Protein AF-W1XY57-F1 (afdb_monomer_lite)

Radius of gyration: 17.42 Å; chains: 1; bounding box: 41×27×41 Å

Secondary structure (DSSP, 8-state):
------------S-EEEHHHHHTTSS--HHHHHHHH---EEE--SS--HHHHHHHHHHHHHHHHT--GGG--------SS-S-SSS-TT-

Foldseek 3Di:
DDDDPDFDFDAAPDKDFQVNVVVVDVGHQCRCCVVPVDGIGGDDDPDFPLRRVVVRVVVRCVSNVHDPVPDPDDDDPDPRAPDPPPGSRD

InterPro domains:
  IPR016039 Thiolase-like [G3DSA:3.40.47.10] (1-90)
  IPR016039 Thiolase-like [SSF53901] (3-90)

Organism: NCBI:txid408170

Sequence (90 aa):
FAKISQVAHYAPEQIITNEDLAQVMDTSDEWISSRTGIKERHISKTESTGDLATEVAKQLLEKAGISAEELDFIVIATMTPDSMMPSTAA

pLDDT: mean 96.48, std 2.62, range [77.19, 98.38]

Structure (mmCIF, N/CA/C/O backbone):
data_AF-W1XY57-F1
#
_entry.id   AF-W1XY57-F1
#
loop_
_atom_site.group_PDB
_atom_site.id
_atom_site.type_symbol
_atom_site.label_atom_id
_atom_site.label_alt_id
_atom_site.label_comp_id
_atom_site.label_asym_id
_atom_site.label_entity_id
_atom_site.label_seq_id
_atom_site.pdbx_PDB_ins_code
_atom_site.Cartn_x
_atom_site.Cartn_y
_atom_site.Cartn_z
_atom_site.occupancy
_atom_site.B_iso_or_equiv
_atom_site.auth_seq_id
_atom_site.auth_comp_id
_atom_site.auth_asym_id
_atom_site.auth_atom_id
_atom_site.pdbx_PDB_model_num
ATOM 1 N N . PHE A 1 1 ? -21.221 -14.521 11.382 1.00 77.19 1 PHE A N 1
ATOM 2 C CA . PHE A 1 1 ? -20.527 -14.883 10.128 1.00 77.19 1 PHE A CA 1
ATOM 3 C C . PHE A 1 1 ? -19.637 -13.725 9.716 1.00 77.19 1 PHE A C 1
ATOM 5 O O . PHE A 1 1 ? -20.072 -12.588 9.862 1.00 77.19 1 PHE A O 1
ATOM 12 N N . ALA A 1 2 ? -18.416 -13.989 9.250 1.00 91.19 2 ALA A N 1
ATOM 13 C CA . ALA A 1 2 ? -17.547 -12.945 8.710 1.00 91.19 2 ALA A CA 1
ATOM 14 C C . ALA A 1 2 ? -18.056 -12.504 7.326 1.00 91.19 2 ALA A C 1
ATOM 16 O O . ALA A 1 2 ? -18.491 -13.345 6.539 1.00 91.19 2 ALA A O 1
ATOM 17 N N . LYS A 1 3 ? -18.018 -11.199 7.041 1.00 96.00 3 LYS A N 1
ATOM 18 C CA . LYS A 1 3 ? -18.358 -10.624 5.732 1.00 96.00 3 LYS A CA 1
ATOM 19 C C . LYS A 1 3 ? -17.371 -9.515 5.381 1.00 96.00 3 LYS A C 1
ATOM 21 O O . LYS A 1 3 ? -16.929 -8.798 6.273 1.00 96.00 3 LYS A O 1
ATOM 26 N N . ILE A 1 4 ? -17.085 -9.346 4.095 1.00 96.31 4 ILE A N 1
ATOM 27 C CA . ILE A 1 4 ? -16.400 -8.155 3.583 1.00 96.31 4 ILE A CA 1
ATOM 28 C C . ILE A 1 4 ? -17.480 -7.092 3.373 1.00 96.31 4 ILE A C 1
ATOM 30 O O . ILE A 1 4 ? -18.391 -7.301 2.574 1.00 96.31 4 ILE A O 1
ATOM 34 N N . SER A 1 5 ? -17.436 -5.999 4.136 1.00 95.69 5 SER A N 1
ATOM 35 C CA . SER A 1 5 ? -18.410 -4.906 4.018 1.00 95.69 5 SER A CA 1
ATOM 36 C C . SER A 1 5 ? -18.064 -3.952 2.881 1.00 95.69 5 SER A C 1
ATOM 38 O O . SER A 1 5 ? -18.945 -3.605 2.104 1.00 95.69 5 SER A O 1
ATOM 40 N N . GLN A 1 6 ? -16.799 -3.540 2.789 1.00 97.62 6 GLN A N 1
ATOM 41 C CA . GLN A 1 6 ? -16.302 -2.567 1.820 1.00 97.62 6 GLN A CA 1
ATOM 42 C C . GLN A 1 6 ? -14.886 -2.924 1.362 1.00 97.62 6 GLN A C 1
ATOM 44 O O . GLN A 1 6 ? -14.147 -3.608 2.071 1.00 97.62 6 GLN A O 1
ATOM 49 N N . VAL A 1 7 ? -14.512 -2.440 0.175 1.00 98.06 7 VAL A N 1
ATOM 50 C CA . VAL A 1 7 ? -13.159 -2.554 -0.388 1.00 98.06 7 VAL A CA 1
ATOM 51 C C . VAL A 1 7 ? -12.756 -1.213 -1.003 1.00 98.06 7 VAL A C 1
ATOM 53 O O . VAL A 1 7 ? -13.558 -0.542 -1.663 1.00 98.06 7 VAL A O 1
ATOM 56 N N . ALA A 1 8 ? -11.504 -0.819 -0.808 1.00 98.31 8 ALA A N 1
ATOM 57 C CA . ALA A 1 8 ? -10.894 0.350 -1.423 1.00 98.31 8 ALA A CA 1
ATOM 58 C C . ALA A 1 8 ? -9.416 0.064 -1.707 1.00 98.31 8 ALA A C 1
ATOM 60 O O . ALA A 1 8 ? -8.856 -0.909 -1.201 1.00 98.31 8 ALA A O 1
ATOM 61 N N . HIS A 1 9 ? -8.810 0.890 -2.551 1.00 97.94 9 HIS A N 1
ATOM 62 C CA . HIS A 1 9 ? -7.389 0.831 -2.856 1.00 97.94 9 HIS A CA 1
ATOM 63 C C . HIS A 1 9 ? -6.862 2.248 -3.053 1.00 97.94 9 HIS A C 1
ATOM 65 O O . HIS A 1 9 ? -7.619 3.175 -3.344 1.00 97.94 9 HIS A O 1
ATOM 71 N N . TYR A 1 10 ? -5.556 2.393 -2.898 1.00 98.06 10 TYR A N 1
ATOM 72 C CA . TYR A 1 10 ? -4.846 3.621 -3.187 1.00 98.06 10 TYR A CA 1
ATOM 73 C C . TYR A 1 10 ? -3.471 3.261 -3.742 1.00 98.06 10 TYR A C 1
ATOM 75 O O . TYR A 1 10 ? -2.846 2.301 -3.285 1.00 98.06 10 TYR A O 1
ATOM 83 N N . ALA A 1 11 ? -3.033 4.005 -4.748 1.00 97.31 11 ALA A N 1
ATOM 84 C CA . ALA A 1 11 ? -1.714 3.880 -5.336 1.00 97.31 11 ALA A CA 1
ATOM 85 C C . ALA A 1 11 ? -1.138 5.292 -5.508 1.00 97.31 11 ALA A C 1
ATOM 87 O O . ALA A 1 11 ? -1.881 6.173 -5.948 1.00 97.31 11 ALA A O 1
ATOM 88 N N . PRO A 1 12 ? 0.151 5.512 -5.192 1.00 97.31 12 PRO A N 1
ATOM 89 C CA . PRO A 1 12 ? 0.797 6.807 -5.387 1.00 97.31 12 PRO A CA 1
ATOM 90 C C . PRO A 1 12 ? 0.631 7.335 -6.812 1.00 97.31 12 PRO A C 1
ATOM 92 O O . PRO A 1 12 ? 0.666 6.564 -7.770 1.00 97.31 12 PRO A O 1
ATOM 95 N N . GLU A 1 13 ? 0.525 8.648 -6.986 1.00 96.19 13 GLU A N 1
ATOM 96 C CA . GLU A 1 13 ? 0.248 9.238 -8.306 1.00 96.19 13 GLU A CA 1
ATOM 97 C C . GLU A 1 13 ? 1.361 9.007 -9.338 1.00 96.19 13 GLU A C 1
ATOM 99 O O . GLU A 1 13 ? 1.105 8.987 -10.543 1.00 96.19 13 GLU A O 1
ATOM 104 N N . GLN A 1 14 ? 2.612 8.842 -8.898 1.00 96.69 14 GLN A N 1
ATOM 105 C CA . GLN A 1 14 ? 3.730 8.694 -9.822 1.00 96.69 14 GLN A CA 1
ATOM 106 C C . GLN A 1 14 ? 3.754 7.297 -10.440 1.00 96.69 14 GLN A C 1
ATOM 108 O O . GLN A 1 14 ? 4.180 6.329 -9.808 1.00 96.69 14 GLN A O 1
ATOM 113 N N . ILE A 1 15 ? 3.408 7.237 -11.721 1.00 97.81 15 ILE A N 1
ATOM 114 C CA . ILE A 1 15 ? 3.533 6.047 -12.559 1.00 97.81 15 ILE A CA 1
ATOM 115 C C . ILE A 1 15 ? 4.924 6.020 -13.200 1.00 97.81 15 ILE A C 1
ATOM 117 O O . ILE A 1 15 ? 5.388 7.020 -13.742 1.00 97.81 15 ILE A O 1
ATOM 121 N N . ILE A 1 16 ? 5.582 4.866 -13.126 1.00 97.56 16 ILE A N 1
ATOM 122 C CA . ILE A 1 16 ? 6.849 4.555 -13.788 1.00 97.56 16 ILE A CA 1
ATOM 123 C C . ILE A 1 16 ? 6.617 3.399 -14.755 1.00 97.56 16 ILE A C 1
ATOM 125 O O . ILE A 1 16 ? 6.283 2.279 -14.345 1.00 97.56 16 ILE A O 1
ATOM 129 N N . THR A 1 17 ? 6.827 3.659 -16.039 1.00 97.94 17 THR A N 1
ATOM 130 C CA . THR A 1 17 ? 6.716 2.662 -17.105 1.00 97.94 17 THR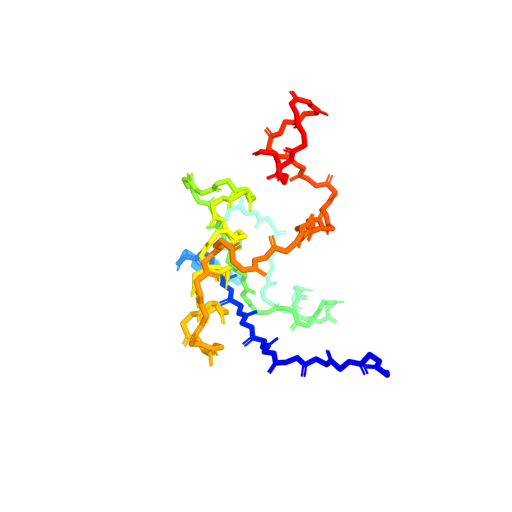 A CA 1
ATOM 131 C C . THR A 1 17 ? 7.993 1.828 -17.225 1.00 97.94 17 THR A C 1
ATOM 133 O O . THR A 1 17 ? 9.037 2.136 -16.645 1.00 97.94 17 THR A O 1
ATOM 136 N N . ASN A 1 18 ? 7.933 0.739 -17.990 1.00 97.56 18 ASN A N 1
ATOM 137 C CA . ASN A 1 18 ? 9.136 -0.017 -18.342 1.00 97.56 18 ASN A CA 1
ATOM 138 C C . ASN A 1 18 ? 10.129 0.805 -19.187 1.00 97.56 18 ASN A C 1
ATOM 140 O O . ASN A 1 18 ? 11.336 0.594 -19.079 1.00 97.56 18 ASN A O 1
ATOM 144 N N . GLU A 1 19 ? 9.636 1.740 -20.002 1.00 97.19 19 GLU A N 1
ATOM 145 C CA . GLU A 1 19 ? 10.477 2.629 -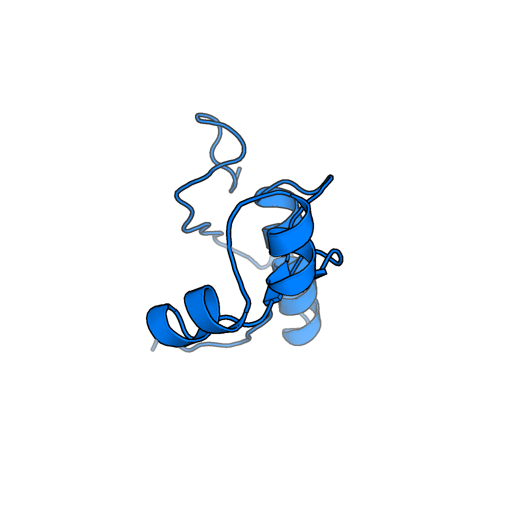20.811 1.00 97.19 19 GLU A CA 1
ATOM 146 C C . GLU A 1 19 ? 11.244 3.621 -19.932 1.00 97.19 19 GLU A C 1
ATOM 148 O O . GLU A 1 19 ? 12.439 3.821 -20.148 1.00 97.19 19 GLU A O 1
ATOM 153 N N . ASP A 1 20 ? 10.598 4.159 -18.892 1.00 97.00 20 ASP A N 1
ATOM 154 C CA . ASP A 1 20 ? 11.248 5.023 -17.899 1.00 97.00 20 ASP A CA 1
ATOM 155 C C . ASP A 1 20 ? 12.375 4.284 -17.166 1.00 97.00 20 ASP A C 1
ATOM 157 O O . ASP A 1 20 ? 13.457 4.835 -16.961 1.00 97.00 20 ASP A O 1
ATOM 161 N N . LEU A 1 21 ? 12.155 3.012 -16.806 1.00 96.69 21 LEU A N 1
ATOM 162 C CA . LEU A 1 21 ? 13.196 2.180 -16.193 1.00 96.69 21 LEU A CA 1
ATOM 163 C C . LEU A 1 21 ? 14.377 1.962 -17.145 1.00 96.69 21 LEU A C 1
ATOM 165 O O . LEU A 1 21 ? 15.524 2.065 -16.716 1.00 96.69 21 LEU A O 1
ATOM 169 N N . ALA A 1 22 ? 14.121 1.734 -18.434 1.00 96.44 22 ALA A N 1
ATOM 170 C CA . ALA A 1 22 ? 15.173 1.562 -19.435 1.00 96.44 22 ALA A CA 1
ATOM 171 C C . ALA A 1 22 ? 16.049 2.819 -19.629 1.00 96.44 22 ALA A C 1
ATOM 173 O O . ALA A 1 22 ? 17.171 2.708 -20.118 1.00 96.44 22 ALA A O 1
ATOM 174 N N . GLN A 1 23 ? 15.587 4.008 -19.213 1.00 97.12 23 GLN A N 1
ATOM 175 C CA . GLN A 1 23 ? 16.413 5.225 -19.216 1.00 97.12 23 GLN A CA 1
ATOM 176 C C . GLN A 1 23 ? 17.422 5.282 -18.060 1.00 97.12 23 GLN A C 1
ATOM 178 O O . GLN A 1 23 ? 18.396 6.030 -18.135 1.00 97.12 23 GLN A O 1
ATOM 183 N N . VAL A 1 24 ? 17.194 4.531 -16.978 1.00 96.06 24 VAL A N 1
ATOM 184 C CA . VAL A 1 24 ? 18.001 4.606 -15.744 1.00 96.06 24 VAL A CA 1
ATOM 185 C C . VAL A 1 24 ? 18.743 3.311 -15.416 1.00 96.06 24 VAL A C 1
ATOM 187 O O . VAL A 1 24 ? 19.589 3.305 -14.521 1.00 96.06 24 VAL A O 1
ATOM 190 N N . MET A 1 25 ? 18.458 2.216 -16.124 1.00 95.94 25 MET A N 1
ATOM 191 C CA . MET A 1 25 ? 19.132 0.931 -15.951 1.00 95.94 25 MET A CA 1
ATOM 192 C C . MET A 1 25 ? 19.100 0.085 -17.229 1.00 95.94 25 MET A C 1
ATOM 194 O O . MET A 1 25 ? 18.269 0.301 -18.106 1.00 95.94 25 MET A O 1
ATOM 198 N N . ASP A 1 26 ? 19.983 -0.912 -17.312 1.00 96.75 26 ASP A N 1
ATOM 199 C CA . ASP A 1 26 ? 20.055 -1.839 -18.448 1.00 96.75 26 ASP A CA 1
ATOM 200 C C . ASP A 1 26 ? 18.889 -2.845 -18.415 1.00 96.75 26 ASP A C 1
ATOM 202 O O . ASP A 1 26 ? 18.952 -3.904 -17.785 1.00 96.75 26 ASP A O 1
ATOM 206 N N . THR A 1 27 ? 17.765 -2.460 -19.020 1.00 96.44 27 THR A N 1
ATOM 207 C CA . THR A 1 27 ? 16.545 -3.268 -19.122 1.00 96.44 27 THR A CA 1
ATOM 208 C C . THR A 1 27 ? 15.710 -2.862 -20.343 1.00 96.44 27 THR A C 1
ATOM 210 O O . THR A 1 27 ? 16.044 -1.919 -21.057 1.00 96.44 27 THR A O 1
ATOM 213 N N . SER A 1 28 ? 14.618 -3.581 -20.609 1.00 97.00 28 SER A N 1
ATOM 214 C CA . SER A 1 28 ? 13.676 -3.267 -21.689 1.00 97.00 28 SER A CA 1
ATOM 215 C C . SER A 1 28 ? 12.251 -3.695 -21.341 1.00 97.00 28 SER A C 1
ATOM 217 O O . SER A 1 28 ? 12.043 -4.589 -20.517 1.00 97.00 28 SER A O 1
ATOM 219 N N . ASP A 1 29 ? 11.255 -3.102 -22.006 1.00 97.19 29 ASP A N 1
ATOM 220 C CA . ASP A 1 29 ? 9.856 -3.523 -21.855 1.00 97.19 29 ASP A CA 1
ATOM 221 C C . ASP A 1 29 ? 9.659 -5.012 -22.172 1.00 97.19 29 ASP A C 1
ATOM 223 O O . ASP A 1 29 ? 8.977 -5.713 -21.422 1.00 97.19 29 ASP A O 1
ATOM 227 N N . GLU A 1 30 ? 10.303 -5.514 -23.229 1.00 97.31 30 GLU A N 1
ATOM 228 C CA . GLU A 1 30 ? 10.254 -6.928 -23.607 1.00 97.31 30 GLU A CA 1
ATOM 229 C C . GLU A 1 30 ? 10.815 -7.824 -22.494 1.00 97.31 30 GLU A C 1
ATOM 231 O O . GLU A 1 30 ? 10.180 -8.810 -22.101 1.00 97.31 30 GLU A O 1
ATOM 236 N N . TRP A 1 31 ? 11.974 -7.463 -21.935 1.00 97.00 31 TRP A N 1
ATOM 237 C CA . TRP A 1 31 ? 12.603 -8.216 -20.853 1.00 97.00 31 TRP A CA 1
ATOM 238 C C . TRP A 1 31 ? 11.727 -8.241 -19.591 1.00 97.00 31 TRP A C 1
ATOM 240 O O . TRP A 1 31 ? 11.528 -9.310 -19.008 1.00 97.00 31 TRP A O 1
ATOM 250 N N . ILE A 1 32 ? 11.170 -7.093 -19.179 1.00 97.38 32 ILE A N 1
ATOM 251 C CA . ILE A 1 32 ? 10.363 -6.990 -17.949 1.00 97.38 32 ILE A CA 1
ATOM 252 C C . ILE A 1 32 ? 9.034 -7.725 -18.133 1.00 97.38 32 ILE A C 1
ATOM 254 O O . ILE A 1 32 ? 8.637 -8.538 -17.289 1.00 97.38 32 ILE A O 1
ATOM 258 N N . SER A 1 33 ? 8.351 -7.472 -19.248 1.00 97.69 33 SER A N 1
ATOM 259 C CA . SER A 1 33 ? 7.007 -7.991 -19.502 1.00 97.69 33 SER A CA 1
ATOM 260 C C . SER A 1 33 ? 7.002 -9.501 -19.695 1.00 97.69 33 SER A C 1
ATOM 262 O O . SER A 1 33 ? 6.143 -10.174 -19.134 1.00 97.69 33 SER A O 1
ATOM 264 N N . SER A 1 34 ? 7.972 -10.053 -20.433 1.00 97.50 34 SER A N 1
ATOM 265 C CA . SER A 1 34 ? 8.051 -11.503 -20.679 1.00 97.50 34 SER A CA 1
ATOM 266 C C . SER A 1 34 ? 8.243 -12.320 -19.399 1.00 97.50 34 SER A C 1
ATOM 268 O O . SER A 1 34 ? 7.782 -13.457 -19.321 1.00 97.50 34 SER A O 1
ATOM 270 N N . ARG A 1 35 ? 8.903 -11.747 -18.386 1.00 97.50 35 ARG A N 1
ATOM 271 C CA . ARG A 1 35 ? 9.228 -12.439 -17.132 1.00 97.50 35 ARG A CA 1
ATOM 272 C C . ARG A 1 35 ? 8.239 -12.179 -16.005 1.00 97.50 35 ARG A C 1
ATOM 274 O O . ARG A 1 35 ? 8.053 -13.052 -15.164 1.00 97.50 35 ARG A O 1
ATOM 281 N N . THR A 1 36 ? 7.655 -10.984 -15.953 1.00 97.38 36 THR A N 1
ATOM 282 C CA . THR A 1 36 ? 6.840 -10.539 -14.807 1.00 97.38 36 THR A CA 1
ATOM 283 C C . THR A 1 36 ? 5.396 -10.213 -15.171 1.00 97.38 36 THR A C 1
ATOM 285 O O . THR A 1 36 ? 4.547 -10.168 -14.288 1.00 97.38 36 THR A O 1
ATOM 288 N N . GLY A 1 37 ? 5.105 -9.960 -16.450 1.00 97.69 37 GLY A N 1
ATOM 289 C CA . GLY A 1 37 ? 3.815 -9.437 -16.904 1.00 97.69 37 GLY A CA 1
ATOM 290 C C . GLY A 1 37 ? 3.561 -7.966 -16.551 1.00 97.69 37 GLY A C 1
ATOM 291 O O . GLY A 1 37 ? 2.484 -7.459 -16.847 1.00 97.69 37 GLY A O 1
ATOM 292 N N . ILE A 1 38 ? 4.519 -7.266 -15.933 1.00 97.81 38 ILE A N 1
ATOM 293 C CA . ILE A 1 38 ? 4.322 -5.898 -15.440 1.00 97.81 38 ILE A CA 1
ATOM 294 C C . ILE A 1 38 ? 4.713 -4.877 -16.513 1.00 97.81 38 ILE A C 1
ATOM 296 O O . ILE A 1 38 ? 5.819 -4.932 -17.054 1.00 97.81 38 ILE A O 1
ATOM 300 N N . LYS A 1 39 ? 3.823 -3.913 -16.770 1.00 97.38 39 LYS A N 1
ATOM 301 C CA . LYS A 1 39 ? 4.031 -2.800 -17.715 1.00 97.38 39 LYS A CA 1
ATOM 302 C C . LYS A 1 39 ? 4.387 -1.477 -17.044 1.00 97.38 39 LYS A C 1
ATOM 304 O O . LYS A 1 39 ? 5.209 -0.720 -17.555 1.00 97.38 39 LYS A O 1
ATOM 309 N N . GLU A 1 40 ? 3.817 -1.236 -15.874 1.00 97.88 40 GLU A N 1
ATOM 310 C CA . GLU A 1 40 ? 4.010 -0.015 -15.101 1.00 97.88 40 GLU A CA 1
ATOM 311 C C . GLU A 1 40 ? 3.913 -0.307 -13.603 1.00 97.88 40 GLU A C 1
ATOM 313 O O . GLU A 1 40 ? 3.420 -1.362 -13.189 1.00 97.88 40 GLU A O 1
ATOM 318 N N . ARG A 1 41 ? 4.423 0.611 -12.783 1.00 97.81 41 ARG A N 1
ATOM 319 C CA . ARG A 1 41 ? 4.240 0.595 -11.328 1.00 97.81 41 ARG A CA 1
ATOM 320 C C . ARG A 1 41 ? 4.089 1.997 -10.773 1.00 97.81 41 ARG A C 1
ATOM 322 O O . ARG A 1 41 ? 4.545 2.957 -11.382 1.00 97.81 41 ARG A O 1
ATOM 329 N N . HIS A 1 42 ? 3.524 2.074 -9.578 1.00 97.88 42 HIS A N 1
ATOM 330 C CA . HIS A 1 42 ? 3.416 3.308 -8.817 1.00 97.88 42 HIS A CA 1
ATOM 331 C C . HIS A 1 42 ? 4.570 3.412 -7.817 1.00 97.88 42 HIS A C 1
ATOM 333 O O . HIS A 1 42 ? 4.910 2.421 -7.166 1.00 97.88 42 HIS A O 1
ATOM 339 N N . ILE A 1 43 ? 5.174 4.593 -7.693 1.00 96.56 43 ILE A N 1
ATOM 340 C CA . ILE A 1 43 ? 6.250 4.867 -6.732 1.00 96.56 43 ILE A CA 1
ATOM 341 C C . ILE A 1 43 ? 5.834 6.023 -5.826 1.00 96.56 43 ILE A C 1
ATOM 343 O O . ILE A 1 43 ? 5.521 7.109 -6.301 1.00 96.56 43 ILE A O 1
ATOM 347 N N . SER A 1 44 ? 5.859 5.805 -4.511 1.00 96.19 44 SER A N 1
ATOM 348 C CA . SER A 1 44 ? 5.682 6.897 -3.552 1.00 96.19 44 SER A CA 1
ATOM 349 C C . SER A 1 44 ? 6.923 7.794 -3.521 1.00 96.19 44 SER A C 1
ATOM 351 O O . SER A 1 44 ? 8.053 7.301 -3.498 1.00 96.19 44 SER A O 1
ATOM 353 N N . LYS A 1 45 ? 6.709 9.115 -3.487 1.00 93.88 45 LYS A N 1
ATOM 354 C CA . LYS A 1 45 ? 7.766 10.122 -3.271 1.00 93.88 45 LYS A CA 1
ATOM 355 C C . LYS A 1 45 ? 7.770 10.690 -1.860 1.00 93.88 45 LYS A C 1
ATOM 357 O O . LYS A 1 45 ? 8.838 10.931 -1.307 1.00 93.88 45 LYS A O 1
ATOM 362 N N . THR A 1 46 ? 6.588 10.967 -1.324 1.00 95.31 46 THR A N 1
ATOM 363 C CA . THR A 1 46 ? 6.407 11.701 -0.062 1.00 95.31 46 THR A CA 1
ATOM 364 C C . THR A 1 46 ? 5.535 10.959 0.936 1.00 95.31 46 THR A C 1
ATOM 366 O O . THR A 1 46 ? 5.465 11.374 2.085 1.00 95.31 46 THR A O 1
ATOM 369 N N . GLU A 1 47 ? 4.864 9.896 0.504 1.00 96.88 47 GLU A N 1
ATOM 370 C CA . GLU A 1 47 ? 3.882 9.172 1.302 1.00 96.88 47 GLU A CA 1
ATOM 371 C C . GLU A 1 47 ? 4.553 7.975 1.977 1.00 96.88 47 GLU A C 1
ATOM 373 O O . GLU A 1 47 ? 5.271 7.192 1.343 1.00 96.88 47 GLU A O 1
ATOM 378 N N . SER A 1 48 ? 4.303 7.832 3.268 1.00 96.75 48 SER A N 1
ATOM 379 C CA . SER A 1 48 ? 4.652 6.663 4.065 1.00 96.75 48 SER A CA 1
ATOM 380 C C . SER A 1 48 ? 3.615 5.544 3.894 1.00 96.75 48 SER A C 1
ATOM 382 O O . SER A 1 48 ? 2.542 5.750 3.328 1.00 96.75 48 SER A O 1
ATOM 384 N N . THR A 1 49 ? 3.896 4.342 4.399 1.00 97.19 49 THR A N 1
ATOM 385 C CA . THR A 1 49 ? 2.924 3.234 4.395 1.00 97.19 49 THR A CA 1
ATOM 386 C C . THR A 1 49 ? 1.658 3.609 5.166 1.00 97.19 49 THR A C 1
ATOM 388 O O . THR A 1 49 ? 0.557 3.258 4.734 1.00 97.19 49 THR A O 1
ATOM 391 N N . GLY A 1 50 ? 1.795 4.339 6.277 1.00 97.50 50 GLY A N 1
ATOM 392 C CA . GLY A 1 50 ? 0.682 4.871 7.058 1.00 97.50 50 GLY A CA 1
ATOM 393 C C . GLY A 1 50 ? -0.171 5.865 6.273 1.00 97.50 50 GLY A C 1
ATOM 394 O O . GLY A 1 50 ? -1.399 5.776 6.331 1.00 97.50 50 GLY A O 1
ATOM 395 N N . ASP A 1 51 ? 0.442 6.740 5.471 1.00 97.44 51 ASP A N 1
ATOM 396 C CA . ASP A 1 51 ? -0.293 7.680 4.611 1.00 97.44 51 ASP A CA 1
ATOM 397 C C . ASP A 1 51 ? -1.139 6.926 3.572 1.00 97.44 51 ASP A C 1
ATOM 399 O O . ASP A 1 51 ? -2.346 7.157 3.465 1.00 97.44 51 ASP A O 1
ATOM 403 N N . LEU A 1 52 ? -0.546 5.942 2.881 1.00 97.94 52 LEU A N 1
ATOM 404 C CA . LEU A 1 52 ? -1.257 5.122 1.890 1.00 97.94 52 LEU A CA 1
ATOM 405 C C . LEU A 1 52 ? -2.428 4.350 2.521 1.00 97.94 52 LEU A C 1
ATOM 407 O O . LEU A 1 52 ? -3.521 4.287 1.954 1.00 97.94 52 LEU A O 1
ATOM 411 N N . ALA A 1 53 ? -2.218 3.765 3.703 1.00 97.88 53 ALA A N 1
ATOM 412 C CA . ALA A 1 53 ? -3.261 3.051 4.436 1.00 97.88 53 ALA A CA 1
ATOM 413 C C . ALA A 1 53 ? -4.380 3.994 4.913 1.00 97.88 53 ALA A C 1
ATOM 415 O O . ALA A 1 53 ? -5.555 3.623 4.880 1.00 97.88 53 ALA A O 1
ATOM 416 N N . THR A 1 54 ? -4.029 5.218 5.310 1.00 97.44 54 THR A N 1
ATOM 417 C CA . THR A 1 54 ? -4.979 6.243 5.758 1.00 97.44 54 THR A CA 1
ATOM 418 C C . THR A 1 54 ? -5.906 6.682 4.627 1.00 97.44 54 THR A C 1
ATOM 420 O O . THR A 1 54 ? -7.113 6.801 4.844 1.00 97.44 54 THR A O 1
ATOM 423 N N . GLU A 1 55 ? -5.394 6.854 3.405 1.00 97.94 55 GLU A N 1
ATOM 424 C CA . GLU A 1 55 ? -6.232 7.174 2.241 1.00 97.94 55 GLU A CA 1
ATOM 425 C C . GLU A 1 55 ? -7.230 6.054 1.920 1.00 97.94 55 GLU A C 1
ATOM 427 O O . GLU A 1 55 ? -8.404 6.315 1.643 1.00 97.94 55 GLU A O 1
ATOM 432 N N . VAL A 1 56 ? -6.817 4.790 2.048 1.00 98.25 56 VAL A N 1
ATOM 433 C CA . VAL A 1 56 ? -7.734 3.646 1.924 1.00 98.25 56 VAL A CA 1
ATOM 434 C C . VAL A 1 56 ? -8.784 3.659 3.039 1.00 98.25 56 VAL A C 1
ATOM 436 O O . VAL 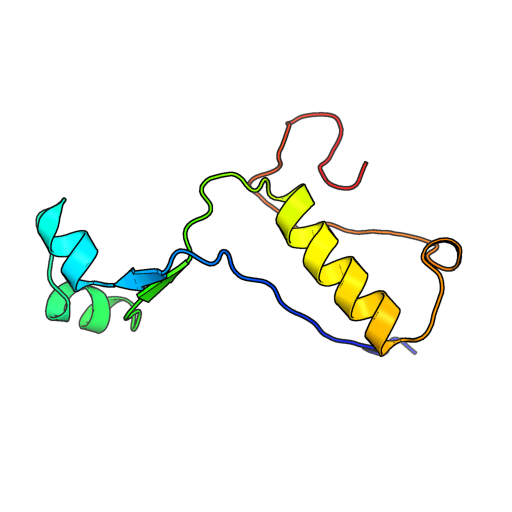A 1 56 ? -9.967 3.457 2.762 1.00 98.25 56 VAL A O 1
ATOM 439 N N . ALA A 1 57 ? -8.388 3.919 4.288 1.00 97.8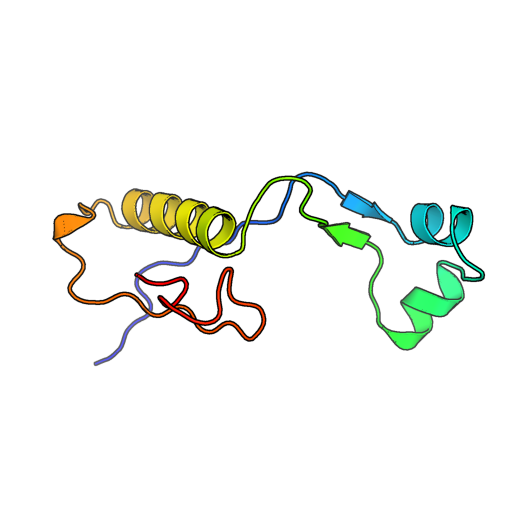1 57 ALA A N 1
ATOM 440 C CA . ALA A 1 57 ? -9.303 3.956 5.427 1.00 97.81 57 ALA A CA 1
ATOM 441 C C . ALA A 1 57 ? -10.384 5.038 5.266 1.00 97.81 57 ALA A C 1
ATOM 443 O O . ALA A 1 57 ? -11.564 4.747 5.463 1.00 97.81 57 ALA A O 1
ATOM 444 N N . LYS A 1 58 ? -10.014 6.247 4.821 1.00 97.81 58 LYS A N 1
ATOM 445 C CA . LYS A 1 58 ? -10.966 7.333 4.520 1.00 97.81 58 LYS A CA 1
ATOM 446 C C . LYS A 1 58 ? -12.001 6.907 3.475 1.00 97.81 58 LYS A C 1
ATOM 448 O O . LYS A 1 58 ? -13.197 7.056 3.712 1.00 97.81 58 LYS A O 1
ATOM 453 N N . GLN A 1 59 ? -11.560 6.298 2.370 1.00 98.38 59 GLN A N 1
ATOM 454 C CA . GLN A 1 59 ? -12.465 5.786 1.332 1.00 98.38 59 GLN A CA 1
ATOM 455 C C . GLN A 1 59 ? -13.398 4.684 1.857 1.00 98.38 59 GLN A C 1
ATOM 457 O O . GLN A 1 59 ? -14.553 4.596 1.444 1.00 98.38 59 GLN A O 1
ATOM 462 N N . LEU A 1 60 ? -12.913 3.808 2.742 1.00 98.25 60 LEU A N 1
ATOM 463 C CA . LEU A 1 60 ? -13.731 2.747 3.337 1.00 98.25 60 LEU A CA 1
ATOM 464 C C . LEU A 1 60 ? -14.804 3.310 4.270 1.00 98.25 60 LEU A C 1
ATOM 466 O O . LEU A 1 60 ? -15.949 2.868 4.184 1.00 98.25 60 LEU A O 1
ATOM 470 N N . LEU A 1 61 ? -14.448 4.277 5.121 1.00 97.94 61 LEU A N 1
ATOM 471 C CA . LEU A 1 61 ? -15.384 4.965 6.014 1.00 97.94 61 LEU A CA 1
ATOM 472 C C . LEU A 1 61 ? -16.471 5.688 5.215 1.00 97.94 61 LEU A C 1
ATOM 474 O O . LEU A 1 61 ? -17.655 5.518 5.501 1.00 97.94 61 LEU A O 1
ATOM 478 N N . GLU A 1 62 ? -16.082 6.396 4.152 1.00 97.94 62 GLU A N 1
ATOM 479 C CA . GLU A 1 62 ? -17.017 7.065 3.245 1.00 97.94 62 GLU A CA 1
ATOM 480 C C . GLU A 1 62 ? -17.981 6.068 2.582 1.00 97.94 62 GLU A C 1
ATOM 482 O O . GLU A 1 62 ? -19.196 6.254 2.630 1.00 97.94 62 GLU A O 1
ATOM 487 N N . LYS A 1 63 ? -17.469 4.962 2.024 1.00 97.94 63 LYS A N 1
ATOM 488 C CA . LYS A 1 63 ? -18.303 3.920 1.395 1.00 97.94 63 LYS A CA 1
ATOM 489 C C . LYS A 1 63 ? -19.225 3.210 2.385 1.00 97.94 63 LYS A C 1
ATOM 491 O O . LYS A 1 63 ? -20.315 2.780 2.008 1.00 97.94 63 LYS A O 1
ATOM 496 N N . ALA A 1 64 ? -18.774 3.021 3.622 1.00 97.00 64 ALA A N 1
ATOM 497 C CA . ALA A 1 64 ? -19.559 2.398 4.681 1.00 97.00 64 ALA A CA 1
ATOM 498 C C . ALA A 1 64 ? -20.590 3.359 5.293 1.00 97.00 64 ALA A C 1
ATOM 500 O O . ALA A 1 64 ? -21.586 2.884 5.836 1.00 97.00 64 ALA A O 1
ATOM 501 N N . GLY A 1 65 ? -20.369 4.673 5.192 1.00 97.25 65 GLY A N 1
ATOM 502 C CA . GLY A 1 65 ? -21.199 5.692 5.829 1.00 97.25 65 GLY A CA 1
ATOM 503 C C . GLY A 1 65 ? -21.111 5.662 7.356 1.00 97.25 65 GLY A C 1
ATOM 504 O O . GLY A 1 65 ? -22.111 5.934 8.014 1.00 97.25 65 GLY A O 1
ATOM 505 N N . ILE A 1 66 ? -19.949 5.286 7.901 1.00 96.75 66 ILE A N 1
ATOM 506 C CA . ILE A 1 66 ? -19.703 5.170 9.348 1.00 96.75 66 ILE A CA 1
ATOM 507 C C . ILE A 1 66 ? -18.601 6.131 9.794 1.00 96.75 66 ILE A C 1
ATOM 509 O O . ILE A 1 66 ? -17.759 6.548 8.993 1.00 96.75 66 ILE A O 1
ATOM 513 N N . SER A 1 67 ? -18.593 6.452 11.082 1.00 97.12 67 SER A N 1
ATOM 514 C CA . SER A 1 67 ? -17.556 7.265 11.712 1.00 97.12 67 SER A CA 1
ATOM 515 C C . SER A 1 67 ? -16.302 6.446 12.027 1.00 97.12 67 SER A C 1
ATOM 517 O O . SER A 1 67 ? -16.378 5.238 12.257 1.00 97.12 67 SER A O 1
ATOM 519 N N . ALA A 1 68 ? -15.137 7.097 12.092 1.00 96.19 68 ALA A N 1
ATOM 520 C CA . ALA A 1 68 ? -13.884 6.430 12.466 1.00 96.19 68 ALA A CA 1
ATOM 521 C C . ALA A 1 68 ? -13.924 5.882 13.905 1.00 96.19 68 ALA A C 1
ATOM 523 O O . ALA A 1 68 ? -13.311 4.861 14.202 1.00 96.19 68 ALA A O 1
ATOM 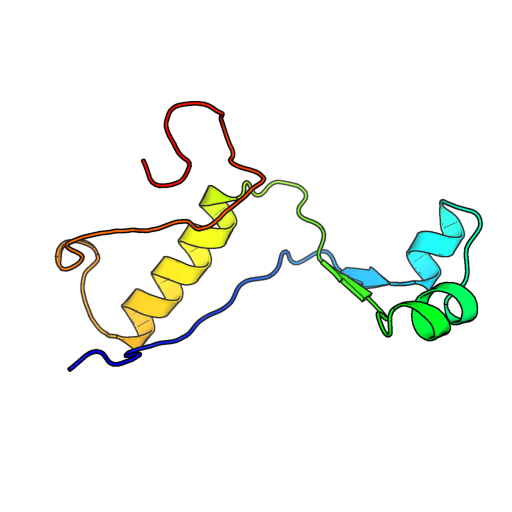524 N N . GLU A 1 69 ? -14.690 6.531 14.781 1.00 97.19 69 GLU A N 1
ATOM 525 C CA . GLU A 1 69 ? -14.907 6.155 16.179 1.00 97.19 69 GLU A CA 1
ATOM 526 C C . GLU A 1 69 ? -15.712 4.856 16.336 1.00 97.19 69 GLU A C 1
ATOM 528 O O . GLU A 1 69 ? -15.740 4.289 17.424 1.00 97.19 69 GLU A O 1
ATOM 533 N N . GLU A 1 70 ? -16.359 4.373 15.271 1.00 96.44 70 GLU A N 1
ATOM 534 C CA . GLU A 1 70 ? -17.073 3.089 15.263 1.00 96.44 70 GLU A CA 1
ATOM 535 C C . GLU A 1 70 ? -16.139 1.895 14.982 1.00 96.44 70 GLU A C 1
ATOM 537 O O . GLU A 1 70 ? -16.580 0.746 15.010 1.00 96.44 70 GLU A O 1
ATOM 542 N N . LEU A 1 71 ? -14.855 2.138 14.688 1.00 95.12 71 LEU A N 1
ATOM 543 C CA . LEU A 1 71 ? -13.870 1.084 14.454 1.00 95.12 71 LEU A CA 1
ATOM 544 C C . LEU A 1 71 ? -13.301 0.555 15.777 1.00 95.12 71 LEU A C 1
ATOM 546 O O . LEU A 1 71 ? -12.578 1.254 16.481 1.00 95.12 71 LEU A O 1
ATOM 550 N N . ASP A 1 72 ? -13.541 -0.724 16.064 1.00 95.94 72 ASP A N 1
ATOM 551 C CA . ASP A 1 72 ? -12.981 -1.384 17.252 1.00 95.94 72 ASP A CA 1
ATOM 552 C C . ASP A 1 72 ? -11.492 -1.744 17.101 1.00 95.94 72 ASP A C 1
ATOM 554 O O . ASP A 1 72 ? -10.772 -1.892 18.091 1.00 95.94 72 ASP A O 1
ATOM 558 N N . PHE A 1 73 ? -11.029 -1.976 15.866 1.00 95.25 73 PHE A N 1
ATOM 559 C CA . PHE A 1 73 ? -9.689 -2.500 15.612 1.00 95.25 73 PHE A CA 1
ATOM 560 C C . PHE A 1 73 ? -9.176 -2.185 14.204 1.00 95.25 73 PHE A C 1
ATOM 562 O O . PHE A 1 73 ? -9.931 -2.226 13.232 1.00 95.25 73 PHE A O 1
ATOM 569 N N . ILE A 1 74 ? -7.867 -1.944 14.092 1.00 96.81 74 ILE A N 1
ATOM 570 C CA . ILE A 1 74 ? -7.160 -1.696 12.830 1.00 96.81 74 ILE A CA 1
ATOM 571 C C . ILE A 1 74 ? -5.998 -2.685 12.713 1.00 96.81 74 ILE A C 1
ATOM 573 O O . ILE A 1 74 ? -5.224 -2.873 13.650 1.00 96.81 74 ILE A O 1
ATOM 577 N N . VAL A 1 75 ? -5.859 -3.308 11.540 1.00 96.62 75 VAL A N 1
ATOM 578 C CA . VAL A 1 75 ? -4.742 -4.205 11.215 1.00 96.62 75 VAL A CA 1
ATOM 579 C C . VAL A 1 75 ? -4.068 -3.731 9.940 1.00 96.62 75 VAL A C 1
ATOM 581 O O . VAL A 1 75 ? -4.707 -3.667 8.893 1.00 96.62 75 VAL A O 1
ATOM 584 N N . ILE A 1 76 ? -2.761 -3.479 10.015 1.00 97.56 76 ILE A N 1
ATOM 585 C CA . ILE A 1 76 ? -1.921 -3.195 8.847 1.00 97.56 76 ILE A CA 1
ATOM 586 C C . ILE A 1 76 ? -0.972 -4.373 8.634 1.00 97.56 76 ILE A C 1
ATOM 588 O O . ILE A 1 76 ? -0.015 -4.570 9.380 1.00 97.56 76 ILE A O 1
ATOM 592 N N . ALA A 1 77 ? -1.249 -5.173 7.605 1.00 97.12 77 ALA A N 1
ATOM 593 C CA . ALA A 1 77 ? -0.440 -6.329 7.228 1.00 97.12 77 ALA A CA 1
ATOM 594 C C . ALA A 1 77 ? 0.691 -5.912 6.269 1.00 97.12 77 ALA A C 1
ATOM 596 O O . ALA A 1 77 ? 0.602 -6.133 5.064 1.00 97.12 77 ALA A O 1
ATOM 597 N N . THR A 1 78 ? 1.745 -5.284 6.803 1.00 96.50 78 THR A N 1
ATOM 598 C CA . THR A 1 78 ? 2.904 -4.799 6.028 1.00 96.50 78 THR A CA 1
ATOM 599 C C . THR A 1 78 ? 4.220 -5.453 6.461 1.00 96.50 78 THR A C 1
ATOM 601 O O . THR A 1 78 ? 4.385 -5.831 7.619 1.00 96.50 78 THR A O 1
ATOM 604 N N . MET A 1 79 ? 5.172 -5.561 5.526 1.00 96.88 79 MET A N 1
ATOM 605 C CA . MET A 1 79 ? 6.569 -5.947 5.791 1.00 96.88 79 MET A CA 1
ATOM 606 C C . MET A 1 79 ? 7.548 -4.767 5.723 1.00 96.88 79 MET A C 1
ATOM 608 O O . MET A 1 79 ? 8.722 -4.925 6.051 1.00 96.88 79 MET A O 1
ATOM 612 N N . THR A 1 80 ? 7.079 -3.590 5.316 1.00 96.06 80 THR A N 1
ATOM 613 C CA . THR A 1 80 ? 7.862 -2.353 5.229 1.00 96.06 80 THR A CA 1
ATOM 614 C C . THR A 1 80 ? 7.166 -1.280 6.064 1.00 96.06 80 THR A C 1
ATOM 616 O O . THR A 1 80 ? 6.512 -0.406 5.499 1.00 96.06 80 THR A O 1
ATOM 619 N N . PRO A 1 81 ? 7.197 -1.387 7.405 1.00 96.50 81 PRO A N 1
ATOM 620 C CA . PRO A 1 81 ? 6.548 -0.409 8.264 1.00 96.50 81 PRO A CA 1
ATOM 621 C C . PRO A 1 81 ? 7.309 0.921 8.243 1.00 96.50 81 PRO A C 1
ATOM 623 O O . PRO A 1 81 ? 8.515 0.957 7.996 1.00 96.50 81 PRO A O 1
ATOM 626 N N . ASP A 1 82 ? 6.614 2.003 8.579 1.00 95.31 82 ASP A N 1
ATOM 627 C CA . ASP A 1 82 ? 7.201 3.352 8.655 1.00 95.31 82 ASP A CA 1
ATOM 628 C C . ASP A 1 82 ? 8.264 3.465 9.749 1.00 95.31 82 ASP A C 1
ATOM 630 O O . ASP A 1 82 ? 9.167 4.300 9.698 1.00 95.31 82 ASP A O 1
ATOM 634 N N . SER A 1 83 ? 8.156 2.623 10.772 1.00 95.00 83 SER A N 1
ATOM 635 C CA . SER A 1 83 ? 9.100 2.513 11.874 1.00 95.00 83 SER A CA 1
ATOM 636 C C . SER A 1 83 ? 9.041 1.108 12.464 1.00 95.00 83 SER A C 1
ATOM 638 O O . SER A 1 83 ? 8.027 0.419 12.378 1.00 95.00 83 SER A O 1
ATOM 640 N N . MET A 1 84 ? 10.137 0.667 13.083 1.00 94.25 84 MET A N 1
ATOM 641 C CA . MET A 1 84 ? 10.164 -0.623 13.786 1.00 94.25 84 MET A CA 1
ATOM 642 C C . MET A 1 84 ? 9.282 -0.611 15.042 1.00 94.25 84 MET A C 1
ATOM 644 O O . MET A 1 84 ? 8.740 -1.643 15.430 1.00 94.25 84 MET A O 1
ATOM 648 N N . MET A 1 85 ? 9.166 0.553 15.687 1.00 91.56 85 MET A N 1
ATOM 649 C CA . MET A 1 85 ? 8.280 0.806 16.818 1.00 91.56 85 MET A CA 1
ATOM 650 C C . MET A 1 85 ? 8.030 2.324 16.937 1.00 91.56 85 MET A C 1
ATOM 652 O O . MET A 1 85 ? 9.003 3.078 16.854 1.00 91.56 85 MET A O 1
ATOM 656 N N . PRO A 1 86 ? 6.782 2.780 17.171 1.00 93.56 86 PRO A N 1
ATOM 657 C CA . PRO A 1 86 ? 5.551 1.983 17.223 1.00 93.56 86 PRO A CA 1
ATOM 658 C C . PRO A 1 86 ? 5.195 1.376 15.853 1.00 93.56 86 PRO A C 1
ATOM 660 O O . PRO A 1 86 ? 5.851 1.664 14.853 1.00 93.56 86 PRO A O 1
ATOM 663 N N . SER A 1 87 ? 4.217 0.466 15.817 1.00 95.44 87 SER A N 1
ATOM 664 C CA . SER A 1 87 ? 3.759 -0.114 14.549 1.00 95.44 87 SER A CA 1
ATOM 665 C C . SER A 1 87 ? 3.074 0.952 13.689 1.00 95.44 87 SER A C 1
ATOM 667 O O . SER A 1 87 ? 2.539 1.920 14.213 1.00 95.44 87 SER A O 1
ATOM 669 N N . THR A 1 88 ? 3.014 0.750 12.371 1.00 96.88 88 THR A N 1
ATOM 670 C CA . THR A 1 88 ? 2.305 1.662 11.447 1.00 96.88 88 THR A CA 1
ATOM 671 C C . THR A 1 88 ? 0.809 1.813 11.754 1.00 96.88 88 THR A C 1
ATOM 673 O O . THR A 1 88 ? 0.182 2.751 11.286 1.00 96.88 88 THR A O 1
ATOM 676 N N . ALA A 1 89 ? 0.221 0.890 12.519 1.00 95.56 89 ALA A N 1
ATOM 677 C CA . ALA A 1 89 ? -1.185 0.961 12.919 1.00 95.56 89 ALA A CA 1
ATOM 678 C C . ALA A 1 89 ? -1.432 1.832 14.168 1.00 95.56 89 ALA A C 1
ATOM 680 O O . ALA A 1 89 ? -2.584 1.945 14.582 1.00 95.56 89 ALA A 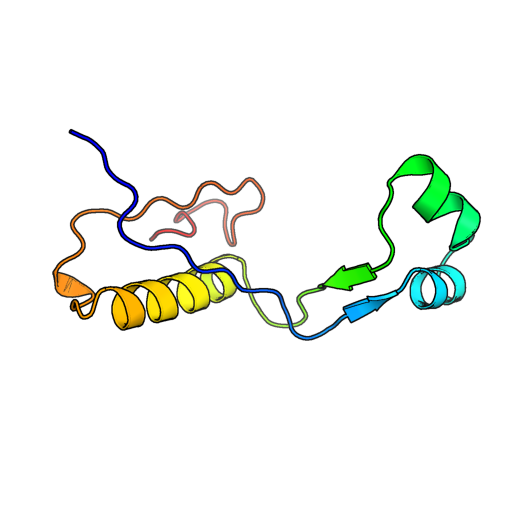O 1
ATOM 681 N N . ALA A 1 90 ? -0.370 2.339 14.803 1.00 87.00 90 ALA A N 1
ATOM 682 C CA . ALA A 1 90 ? -0.422 3.065 16.070 1.00 87.00 90 ALA A CA 1
ATOM 683 C C . ALA A 1 90 ? -0.664 4.570 15.910 1.00 87.00 90 ALA A C 1
ATOM 685 O O . ALA A 1 90 ? -0.341 5.119 14.835 1.00 87.00 90 ALA A O 1
#